Protein AF-A0A1E2RVT8-F1 (afdb_monomer)

Organism: NCBI:txid1177755

Structure (mmCIF, N/CA/C/O backbone):
data_AF-A0A1E2RVT8-F1
#
_entry.id   AF-A0A1E2RVT8-F1
#
loop_
_atom_site.group_PDB
_atom_site.id
_atom_site.type_symbol
_atom_site.label_atom_id
_atom_site.label_alt_id
_atom_site.label_comp_id
_atom_site.label_asym_id
_atom_site.label_entity_id
_atom_site.label_seq_id
_atom_site.pdbx_PDB_ins_code
_atom_site.Cartn_x
_atom_site.Cartn_y
_atom_site.Cartn_z
_atom_site.occupancy
_atom_site.B_iso_or_equiv
_atom_site.auth_seq_id
_atom_site.auth_comp_id
_atom_site.auth_asym_id
_atom_site.auth_atom_id
_atom_site.pdbx_PDB_model_num
ATOM 1 N N . MET A 1 1 ? -4.343 -19.649 14.661 1.00 63.34 1 MET A N 1
ATOM 2 C CA . MET A 1 1 ? -3.978 -18.297 14.180 1.00 63.34 1 MET A CA 1
ATOM 3 C C . MET A 1 1 ? -2.730 -18.226 13.271 1.00 63.34 1 MET A C 1
ATOM 5 O O . MET A 1 1 ? -2.692 -17.278 12.501 1.00 63.34 1 MET A O 1
ATOM 9 N N . PRO A 1 2 ? -1.749 -19.164 13.246 1.00 73.44 2 PRO A N 1
ATOM 10 C CA . PRO A 1 2 ? -0.593 -19.070 12.326 1.00 73.44 2 PRO A CA 1
ATOM 11 C C . PRO A 1 2 ? -0.965 -19.022 10.835 1.00 73.44 2 PRO A C 1
ATOM 13 O O . PRO A 1 2 ? -0.372 -18.270 10.069 1.00 73.44 2 PRO A O 1
ATOM 16 N N . ALA A 1 3 ? -2.006 -19.763 10.440 1.00 86.00 3 ALA A N 1
ATOM 17 C CA . ALA A 1 3 ? -2.514 -19.764 9.069 1.00 86.00 3 ALA A CA 1
ATOM 18 C C . ALA A 1 3 ? -2.988 -18.376 8.599 1.00 86.00 3 ALA A C 1
ATOM 20 O O . ALA A 1 3 ? -2.814 -18.040 7.437 1.00 86.00 3 ALA A O 1
ATOM 21 N N . LEU A 1 4 ? -3.528 -17.547 9.501 1.00 88.12 4 LEU A N 1
ATOM 22 C CA . LEU A 1 4 ? -3.962 -16.182 9.179 1.00 88.12 4 LEU A CA 1
ATOM 23 C C . LEU A 1 4 ? -2.780 -15.270 8.846 1.00 88.12 4 LEU A C 1
ATOM 25 O O . LEU A 1 4 ? -2.869 -14.500 7.899 1.00 88.12 4 LEU A O 1
ATOM 29 N N . GLY A 1 5 ? -1.673 -15.386 9.585 1.00 88.38 5 GLY A N 1
ATOM 30 C CA . GLY A 1 5 ? -0.447 -14.643 9.287 1.00 88.38 5 GLY A CA 1
ATOM 31 C C . GLY A 1 5 ? 0.200 -15.090 7.975 1.00 88.38 5 GLY A C 1
ATOM 32 O O . GLY A 1 5 ? 0.646 -14.252 7.203 1.00 88.38 5 GLY A O 1
ATOM 33 N N . LEU A 1 6 ? 0.191 -16.395 7.679 1.00 89.38 6 LEU A N 1
ATOM 34 C CA . LEU A 1 6 ? 0.707 -16.918 6.408 1.00 89.38 6 LEU A CA 1
ATOM 35 C C . LEU A 1 6 ? -0.129 -16.456 5.213 1.00 89.38 6 LEU A C 1
ATOM 37 O O . LEU A 1 6 ? 0.419 -15.927 4.252 1.00 89.38 6 LEU A O 1
ATOM 41 N N . VAL A 1 7 ? -1.453 -16.621 5.280 1.00 92.00 7 VAL A N 1
ATOM 42 C CA . VAL A 1 7 ? -2.360 -16.191 4.207 1.00 92.00 7 VAL A CA 1
ATOM 43 C C . VAL A 1 7 ? -2.327 -14.672 4.065 1.00 92.00 7 VAL A C 1
ATOM 45 O O . VAL A 1 7 ? -2.186 -14.172 2.956 1.00 92.00 7 VAL A O 1
ATOM 48 N N . GLY A 1 8 ? -2.392 -13.935 5.177 1.00 91.06 8 GLY A N 1
ATOM 49 C CA . GLY A 1 8 ? -2.308 -12.478 5.179 1.00 91.06 8 GLY A CA 1
ATOM 50 C C . GLY A 1 8 ? -1.008 -11.976 4.558 1.00 91.06 8 GLY A C 1
ATOM 51 O O . GLY A 1 8 ? -1.058 -11.140 3.664 1.00 91.06 8 GLY A O 1
ATOM 52 N N . GLY A 1 9 ? 0.139 -12.524 4.969 1.00 92.31 9 GLY A N 1
ATOM 53 C CA . GLY A 1 9 ? 1.448 -12.140 4.436 1.00 92.31 9 GLY A CA 1
ATOM 54 C C . GLY A 1 9 ? 1.635 -12.522 2.967 1.00 92.31 9 GLY A C 1
ATOM 55 O O . GLY A 1 9 ? 2.208 -11.751 2.208 1.00 92.31 9 GLY A O 1
ATOM 56 N N . PHE A 1 10 ? 1.103 -13.667 2.533 1.00 92.38 10 PHE A N 1
ATOM 57 C CA . PHE A 1 10 ? 1.121 -14.059 1.123 1.00 92.38 10 PHE A CA 1
ATOM 58 C C . PHE A 1 10 ? 0.290 -13.109 0.251 1.00 92.38 10 PHE A C 1
ATOM 60 O O . PHE A 1 10 ? 0.774 -12.621 -0.768 1.00 92.38 10 PHE A O 1
ATOM 67 N N . VAL A 1 11 ? -0.949 -12.813 0.657 1.00 91.75 11 VAL A N 1
ATOM 68 C CA . VAL A 1 11 ? -1.824 -11.884 -0.076 1.00 91.75 11 VAL A CA 1
ATOM 69 C C . VAL A 1 11 ? -1.216 -10.480 -0.094 1.00 91.75 11 VAL A C 1
ATOM 71 O O . VAL A 1 11 ? -1.297 -9.792 -1.109 1.00 91.75 11 VAL A O 1
ATOM 74 N N . ASP A 1 12 ? -0.563 -10.072 0.996 1.00 91.69 12 ASP A N 1
ATOM 75 C CA . ASP A 1 12 ? 0.162 -8.806 1.066 1.00 91.69 12 ASP A CA 1
ATOM 76 C C . ASP A 1 12 ? 1.366 -8.759 0.116 1.00 91.69 12 ASP A C 1
ATOM 78 O O . ASP A 1 12 ? 1.527 -7.787 -0.612 1.00 91.69 12 ASP A O 1
ATOM 82 N N . ALA A 1 13 ? 2.150 -9.835 0.028 1.00 89.75 13 ALA A N 1
ATOM 83 C CA . ALA A 1 13 ? 3.288 -9.917 -0.885 1.00 89.75 13 ALA A CA 1
ATOM 84 C C . ALA A 1 13 ? 2.879 -9.873 -2.369 1.00 89.75 13 ALA A C 1
ATOM 86 O O . ALA A 1 13 ? 3.604 -9.312 -3.186 1.00 89.75 13 ALA A O 1
ATOM 87 N N . VAL A 1 14 ? 1.726 -10.452 -2.723 1.00 87.12 14 VAL A N 1
ATOM 88 C CA . VAL A 1 14 ? 1.213 -10.464 -4.105 1.00 87.12 14 VAL A CA 1
ATOM 89 C C . VAL A 1 14 ? 0.507 -9.151 -4.468 1.00 87.12 14 VAL A C 1
ATOM 91 O O . VAL A 1 14 ? 0.614 -8.698 -5.606 1.00 87.12 14 VAL A O 1
ATOM 94 N N . GLY A 1 15 ? -0.239 -8.554 -3.529 1.00 80.31 15 GLY A N 1
ATOM 95 C CA . GLY A 1 15 ? -1.164 -7.444 -3.796 1.00 80.31 15 GLY A CA 1
ATOM 96 C C . GLY A 1 15 ? -0.825 -6.091 -3.154 1.00 80.31 15 GLY A C 1
ATOM 97 O O . GLY A 1 15 ? -1.469 -5.103 -3.496 1.00 80.31 15 GLY A O 1
ATOM 98 N N . GLY A 1 16 ? 0.144 -6.019 -2.236 1.00 78.50 16 GLY A N 1
ATOM 99 C CA . GLY A 1 16 ? 0.637 -4.775 -1.622 1.00 78.50 16 GLY A CA 1
ATOM 100 C C . GLY A 1 16 ? -0.300 -4.085 -0.618 1.00 78.50 16 GLY A C 1
ATOM 101 O O . GLY A 1 16 ? -0.148 -2.890 -0.372 1.00 78.50 16 GLY A O 1
ATOM 102 N N . GLY A 1 17 ? -1.291 -4.794 -0.071 1.00 82.50 17 GLY A N 1
ATOM 103 C CA . GLY A 1 17 ? -2.223 -4.252 0.934 1.00 82.50 17 GLY A CA 1
ATOM 104 C C . GLY A 1 17 ? -3.215 -5.280 1.483 1.00 82.50 17 GLY A C 1
ATOM 105 O O . GLY A 1 17 ? -4.334 -4.945 1.878 1.00 82.50 17 GLY A O 1
ATOM 106 N N . GLY A 1 18 ? -2.838 -6.558 1.440 1.00 84.56 18 GLY A N 1
ATOM 107 C CA . GLY A 1 18 ? -3.692 -7.684 1.817 1.00 84.56 18 GLY A CA 1
ATOM 108 C C . GLY A 1 18 ? -3.785 -7.898 3.325 1.00 84.56 18 GLY A C 1
ATOM 109 O O . GLY A 1 18 ? -4.769 -8.458 3.814 1.00 84.56 18 GLY A O 1
ATOM 110 N N . TRP A 1 19 ? -2.780 -7.436 4.072 1.00 90.44 19 TRP A N 1
ATOM 111 C CA . TRP A 1 19 ? -2.629 -7.725 5.494 1.00 90.44 19 TRP A CA 1
ATOM 112 C C . TRP A 1 19 ? -3.787 -7.186 6.341 1.00 90.44 19 TRP A C 1
ATOM 114 O O . TRP A 1 19 ? -4.433 -7.942 7.071 1.00 90.44 19 TRP A O 1
ATOM 124 N N . GLY A 1 20 ? -4.104 -5.896 6.207 1.00 87.81 20 GLY A N 1
ATOM 125 C CA . GLY A 1 20 ? -5.168 -5.233 6.962 1.00 87.81 20 GLY A CA 1
ATOM 126 C C . GLY A 1 20 ? -6.535 -5.925 6.825 1.00 87.81 20 GLY A C 1
ATOM 127 O O . GLY A 1 20 ? -7.081 -6.369 7.842 1.00 87.81 20 GLY A O 1
ATOM 128 N N . PRO A 1 21 ? -7.089 -6.075 5.605 1.00 87.44 21 PRO A N 1
ATOM 129 C CA . PRO A 1 21 ? -8.392 -6.703 5.390 1.00 87.44 21 PRO A CA 1
ATOM 130 C C . PRO A 1 21 ? -8.456 -8.170 5.818 1.00 87.44 21 PRO A C 1
ATOM 132 O O . PRO A 1 21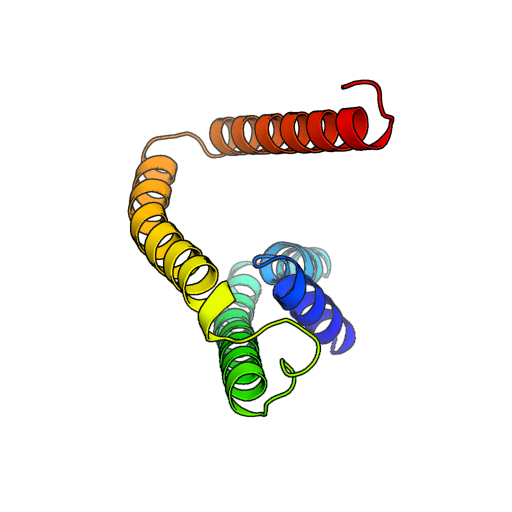 ? -9.491 -8.594 6.331 1.00 87.44 21 PRO A O 1
ATOM 135 N N . VAL A 1 22 ? -7.376 -8.937 5.633 1.00 91.06 22 VAL A N 1
ATOM 136 C CA . VAL A 1 22 ? -7.339 -10.365 5.979 1.00 91.06 22 VAL A CA 1
ATOM 137 C C . VAL A 1 22 ? -7.169 -10.558 7.483 1.00 91.06 22 VAL A C 1
ATOM 139 O O . VAL A 1 22 ? -7.941 -11.289 8.102 1.00 91.06 22 VAL A O 1
ATOM 142 N N . VAL A 1 23 ? -6.187 -9.903 8.100 1.00 92.44 23 VAL A N 1
ATOM 143 C CA . VAL A 1 23 ? -5.797 -10.166 9.491 1.00 92.44 23 VAL A CA 1
ATOM 144 C C . VAL A 1 23 ? -6.641 -9.355 10.475 1.00 92.44 23 VAL A C 1
ATOM 146 O O . VAL A 1 23 ? -7.151 -9.919 11.445 1.00 92.44 23 VAL A O 1
ATOM 149 N N . THR A 1 24 ? -6.867 -8.060 10.222 1.00 91.38 24 THR A N 1
ATOM 150 C CA . THR A 1 24 ? -7.619 -7.192 11.150 1.00 91.38 24 THR A CA 1
ATOM 151 C C . THR A 1 24 ? -9.085 -7.596 11.208 1.00 91.38 24 THR A C 1
ATOM 153 O O . THR A 1 24 ? -9.610 -7.836 12.295 1.00 91.38 24 THR A O 1
ATOM 156 N N . SER A 1 25 ? -9.744 -7.728 10.052 1.00 90.38 25 SER A N 1
ATOM 157 C CA . SER A 1 25 ? -11.163 -8.101 9.979 1.00 90.38 25 SER A CA 1
ATOM 158 C C . SER A 1 25 ? -11.420 -9.471 10.606 1.00 90.38 25 SER A C 1
ATOM 160 O O . SER A 1 25 ? -12.402 -9.636 11.325 1.00 90.38 25 SER A O 1
ATOM 162 N N . SER A 1 26 ? -10.514 -10.435 10.403 1.00 91.88 26 SER A N 1
ATOM 163 C CA . SER A 1 26 ? -10.633 -11.773 10.992 1.00 91.88 26 SER A CA 1
ATOM 164 C C . SER A 1 26 ? -10.466 -11.757 12.509 1.00 91.88 26 SER A C 1
ATOM 166 O O . SER A 1 26 ? -11.236 -12.403 13.212 1.00 91.88 26 SER A O 1
ATOM 168 N N . LEU A 1 27 ? -9.491 -11.010 13.041 1.00 91.75 27 LEU A N 1
ATOM 169 C CA . LEU A 1 27 ? -9.251 -10.941 14.487 1.00 91.75 27 LEU A CA 1
ATOM 170 C C . LEU A 1 27 ? -10.327 -10.136 15.226 1.00 91.75 27 LEU A C 1
ATOM 172 O O . LEU A 1 27 ? -10.741 -10.535 16.314 1.00 91.75 27 LEU A O 1
ATOM 176 N N . VAL A 1 28 ? -10.810 -9.037 14.638 1.00 92.50 28 VAL A N 1
ATOM 177 C CA . VAL A 1 28 ? -11.957 -8.289 15.177 1.00 92.50 28 VAL A CA 1
ATOM 178 C C . VAL A 1 28 ? -13.229 -9.137 15.0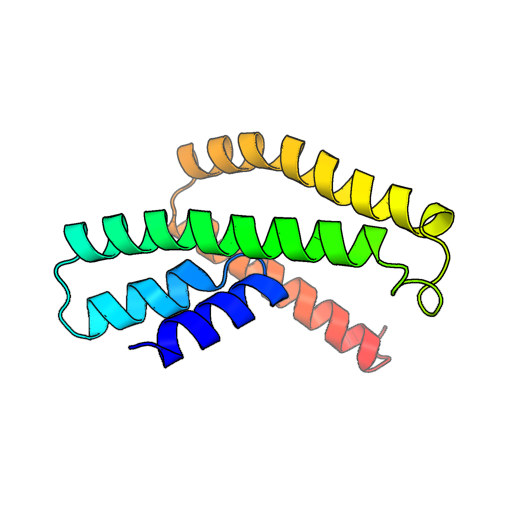92 1.00 92.50 28 VAL A C 1
ATOM 180 O O . VAL A 1 28 ? -13.959 -9.240 16.075 1.00 92.50 28 VAL A O 1
ATOM 183 N N . GLY A 1 29 ? -13.466 -9.809 13.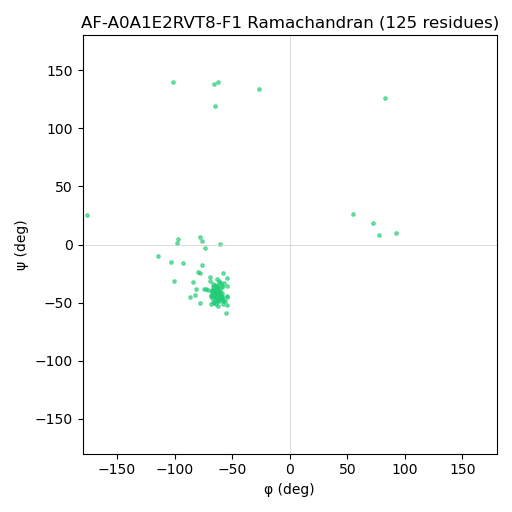960 1.00 90.12 29 GLY A N 1
ATOM 184 C CA . GLY A 1 29 ? -14.604 -10.714 13.767 1.00 90.12 29 GLY A CA 1
ATOM 185 C C . GLY A 1 29 ? -14.591 -11.928 14.702 1.00 90.12 29 GLY A C 1
ATOM 186 O O . GLY A 1 29 ? -15.648 -12.396 15.113 1.00 90.12 29 GLY A O 1
ATOM 187 N N . ALA A 1 30 ? -13.407 -12.390 15.112 1.00 90.50 30 ALA A N 1
ATOM 188 C CA . ALA A 1 30 ? -13.226 -13.447 16.106 1.00 90.50 30 ALA A CA 1
ATOM 189 C C . ALA A 1 30 ? -13.419 -12.978 17.567 1.00 90.50 30 ALA A C 1
ATOM 191 O O . ALA A 1 30 ? -13.170 -13.749 18.491 1.00 90.50 30 ALA A O 1
ATOM 192 N N . GLY A 1 31 ? -13.847 -11.729 17.795 1.00 91.31 31 GLY A N 1
ATOM 193 C CA . GLY A 1 31 ? -14.128 -11.179 19.126 1.00 91.31 31 GLY A CA 1
ATOM 194 C C . GLY A 1 31 ? -12.949 -10.457 19.786 1.00 91.31 31 GLY A C 1
ATOM 195 O O . GLY A 1 31 ? -13.014 -10.124 20.970 1.00 91.31 31 GLY A O 1
ATOM 196 N N . GLY A 1 32 ? -11.864 -10.199 19.051 1.00 90.19 32 GLY A N 1
ATOM 197 C CA . GLY A 1 32 ? -10.734 -9.424 19.550 1.00 90.19 32 GLY A CA 1
ATOM 198 C C . GLY A 1 32 ? -11.108 -7.965 19.817 1.00 90.19 32 GLY A C 1
ATOM 199 O O . GLY A 1 32 ? -11.793 -7.318 19.026 1.00 90.19 32 GLY A O 1
ATOM 200 N N . VAL A 1 33 ? -10.619 -7.413 20.929 1.00 94.31 33 VAL A N 1
ATOM 201 C CA . VAL A 1 33 ? -10.873 -6.013 21.295 1.00 94.31 33 VAL A CA 1
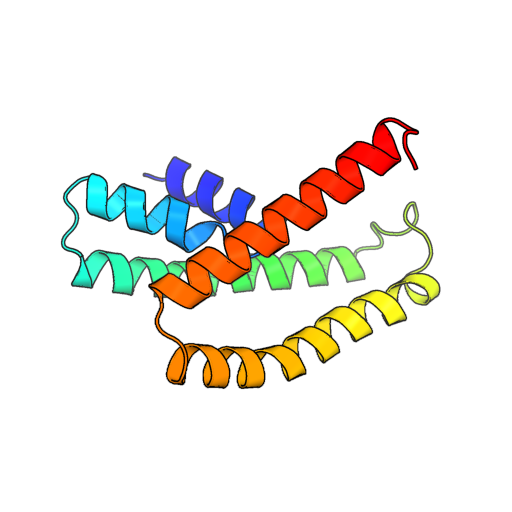ATOM 202 C C . VAL A 1 33 ? -10.221 -5.081 20.254 1.00 94.31 33 VAL A C 1
ATOM 204 O O . VAL A 1 33 ? -8.988 -5.081 20.148 1.00 94.31 33 VAL A O 1
ATOM 207 N N . PRO A 1 34 ? -10.992 -4.237 19.531 1.00 92.19 34 PRO A N 1
ATOM 208 C CA . PRO A 1 34 ? -10.507 -3.541 18.335 1.00 92.19 34 PRO A CA 1
ATOM 209 C C . PRO A 1 34 ? -9.227 -2.730 18.535 1.00 92.19 34 PRO A C 1
ATOM 211 O O . PRO A 1 34 ? -8.297 -2.845 17.745 1.00 92.19 34 PRO A O 1
ATOM 214 N N . ARG A 1 35 ? -9.124 -1.961 19.627 1.00 92.56 35 ARG A N 1
ATOM 215 C CA . ARG A 1 35 ? -7.939 -1.124 19.889 1.00 92.56 35 ARG A CA 1
ATOM 216 C C . ARG A 1 35 ? -6.641 -1.927 20.037 1.00 92.56 35 ARG A C 1
ATOM 218 O O . ARG A 1 35 ? -5.584 -1.433 19.668 1.00 92.56 35 ARG A O 1
ATOM 225 N N . TYR A 1 36 ? -6.717 -3.142 20.585 1.00 93.25 36 TYR A N 1
ATOM 226 C CA . TYR A 1 36 ? -5.542 -3.994 20.772 1.00 93.25 36 TYR A CA 1
ATOM 227 C C . TYR A 1 36 ? -5.203 -4.732 19.485 1.00 93.25 36 TYR A C 1
ATOM 229 O O . TYR A 1 36 ? -4.039 -4.763 19.109 1.00 93.25 36 TYR A O 1
ATOM 237 N N . VAL A 1 37 ? -6.218 -5.262 18.794 1.00 93.31 37 VAL A N 1
ATOM 238 C CA . VAL A 1 37 ? -6.045 -5.931 17.499 1.00 93.31 37 VAL A CA 1
ATOM 239 C C . VAL A 1 37 ? -5.408 -4.986 16.488 1.00 93.31 37 VAL A C 1
ATOM 241 O O . VAL A 1 37 ? -4.400 -5.327 15.892 1.00 93.31 37 VAL A O 1
ATOM 244 N N . ILE A 1 38 ? -5.946 -3.778 16.325 1.00 92.44 38 ILE A N 1
ATOM 245 C CA . ILE A 1 38 ? -5.422 -2.817 15.348 1.00 92.44 38 ILE A CA 1
ATOM 246 C C . ILE A 1 38 ? -3.964 -2.459 15.669 1.00 92.44 38 ILE A C 1
ATOM 248 O O . ILE A 1 38 ? -3.124 -2.444 14.773 1.00 92.44 38 ILE A O 1
ATOM 252 N N . GLY A 1 39 ? -3.642 -2.225 16.947 1.00 92.75 39 GLY A N 1
ATOM 253 C CA . GLY A 1 39 ? -2.278 -1.903 17.367 1.00 92.75 39 GLY A CA 1
ATOM 254 C C . GLY A 1 39 ? -1.281 -3.026 17.073 1.00 92.75 39 GLY A C 1
ATOM 255 O O . GLY A 1 39 ? -0.234 -2.776 16.479 1.00 92.75 39 GLY A O 1
ATOM 256 N N . THR A 1 40 ? -1.609 -4.266 17.443 1.00 92.06 40 THR A N 1
ATOM 257 C CA . THR A 1 40 ? -0.710 -5.413 17.238 1.00 92.06 40 THR A CA 1
ATOM 258 C C . THR A 1 40 ? -0.584 -5.797 15.769 1.00 92.06 40 THR A C 1
ATOM 260 O O . THR A 1 40 ? 0.516 -6.112 15.316 1.00 92.06 40 THR A O 1
ATOM 263 N N . VAL A 1 41 ? -1.682 -5.739 15.013 1.00 92.81 41 VAL A N 1
ATOM 264 C CA . VAL A 1 41 ? -1.698 -6.063 13.584 1.00 92.81 41 VAL A CA 1
ATOM 265 C C . VAL A 1 41 ? -0.865 -5.066 12.787 1.00 92.81 41 VAL A C 1
ATOM 267 O O . VAL A 1 41 ? -0.108 -5.504 11.930 1.00 92.81 41 VAL A O 1
ATOM 270 N N . ASN A 1 42 ? -0.919 -3.772 13.113 1.00 92.25 42 ASN A N 1
ATOM 271 C CA . ASN A 1 42 ? -0.097 -2.747 12.464 1.00 92.25 42 ASN A CA 1
ATOM 272 C C . ASN A 1 42 ? 1.408 -2.936 12.743 1.00 92.25 42 ASN A C 1
ATOM 274 O O . ASN A 1 42 ? 2.236 -2.799 11.847 1.00 92.25 42 ASN A O 1
ATOM 278 N N . THR A 1 43 ? 1.790 -3.292 13.976 1.00 93.44 43 THR A N 1
ATOM 279 C CA . THR A 1 43 ? 3.195 -3.625 14.276 1.00 93.44 43 THR A CA 1
ATOM 280 C C . THR A 1 43 ? 3.653 -4.873 13.521 1.00 93.44 43 THR A C 1
ATOM 282 O O . THR A 1 43 ? 4.775 -4.911 13.021 1.00 93.44 43 THR A O 1
ATOM 285 N N . ALA A 1 44 ? 2.794 -5.888 13.416 1.00 92.94 44 ALA A N 1
ATOM 286 C CA . ALA A 1 44 ? 3.095 -7.087 12.645 1.00 92.94 44 ALA A CA 1
ATOM 287 C C . ALA A 1 44 ? 3.195 -6.797 11.138 1.00 92.94 44 ALA A C 1
ATOM 289 O O . ALA A 1 44 ? 4.101 -7.317 10.495 1.00 92.94 44 ALA A O 1
ATOM 290 N N . GLU A 1 45 ? 2.333 -5.930 10.600 1.00 92.81 45 GLU A N 1
ATOM 291 C CA . GLU A 1 45 ? 2.357 -5.489 9.200 1.00 92.81 45 GLU A CA 1
ATOM 292 C C . GLU A 1 45 ? 3.711 -4.892 8.845 1.00 92.81 45 GLU A C 1
ATOM 294 O O . GLU A 1 45 ? 4.344 -5.339 7.899 1.00 92.81 45 GLU A O 1
ATOM 299 N N . PHE A 1 46 ? 4.224 -3.979 9.674 1.00 93.25 46 PHE A N 1
ATOM 300 C CA . PHE A 1 46 ? 5.546 -3.395 9.464 1.00 93.25 46 PHE A CA 1
ATOM 301 C C . PHE A 1 46 ? 6.647 -4.459 9.325 1.00 93.25 46 PHE A C 1
ATOM 303 O O . PHE A 1 46 ? 7.476 -4.378 8.420 1.00 93.25 46 PHE A O 1
ATOM 310 N N . LEU A 1 47 ? 6.650 -5.478 10.192 1.00 93.88 47 LEU A N 1
ATOM 311 C CA . LEU A 1 47 ? 7.633 -6.565 10.128 1.00 93.88 47 LEU A CA 1
ATOM 312 C C . LEU A 1 47 ? 7.450 -7.442 8.886 1.00 93.88 47 LEU A C 1
ATOM 314 O O . LEU A 1 47 ? 8.437 -7.842 8.272 1.00 93.88 47 LEU A O 1
ATOM 318 N N . VAL A 1 48 ? 6.204 -7.728 8.510 1.00 92.69 48 VAL A N 1
ATOM 319 C CA . VAL A 1 48 ? 5.874 -8.528 7.327 1.00 92.69 48 VAL A CA 1
ATOM 320 C C . VAL A 1 48 ? 6.275 -7.786 6.057 1.00 92.69 48 VAL A C 1
ATOM 322 O O . VAL A 1 48 ? 7.022 -8.335 5.255 1.00 92.69 48 VAL A O 1
ATOM 325 N N . THR A 1 49 ? 5.895 -6.518 5.904 1.00 92.00 49 THR A N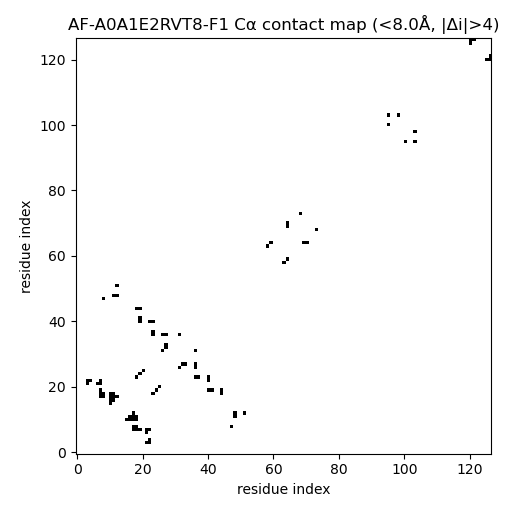 1
ATOM 326 C CA . THR A 1 49 ? 6.279 -5.683 4.761 1.00 92.00 49 THR A CA 1
ATOM 327 C C . THR A 1 49 ? 7.795 -5.468 4.694 1.00 92.00 49 THR A C 1
ATOM 329 O O . THR A 1 49 ? 8.367 -5.475 3.601 1.00 92.00 49 THR A O 1
ATOM 332 N N . ALA A 1 50 ? 8.484 -5.345 5.836 1.00 93.81 50 ALA A N 1
ATOM 333 C CA . ALA A 1 50 ? 9.946 -5.296 5.878 1.00 93.81 50 ALA A CA 1
ATOM 334 C C . ALA A 1 50 ? 10.574 -6.618 5.411 1.00 93.81 50 ALA A C 1
ATOM 336 O O . ALA A 1 50 ? 11.508 -6.597 4.612 1.00 93.81 50 ALA A O 1
ATOM 337 N N . ALA A 1 51 ? 10.044 -7.763 5.848 1.00 93.69 51 ALA A N 1
ATOM 338 C CA . ALA A 1 51 ? 10.499 -9.075 5.396 1.00 93.69 51 ALA A CA 1
ATOM 339 C C . ALA A 1 51 ? 10.234 -9.298 3.897 1.00 93.69 51 ALA A C 1
ATOM 341 O O . ALA A 1 51 ? 11.106 -9.819 3.202 1.00 93.69 51 ALA A O 1
ATOM 342 N N . ILE A 1 52 ? 9.080 -8.858 3.380 1.00 91.94 52 ILE A N 1
ATOM 343 C CA . ILE A 1 52 ? 8.749 -8.881 1.946 1.00 91.94 52 ILE A CA 1
ATOM 344 C C . ILE A 1 52 ? 9.749 -8.020 1.168 1.00 91.94 52 ILE A C 1
ATOM 346 O O . ILE A 1 52 ? 10.350 -8.494 0.207 1.00 91.94 52 ILE A O 1
ATOM 350 N N . SER A 1 53 ? 9.999 -6.789 1.623 1.00 90.31 53 SER A N 1
ATOM 351 C CA . SER A 1 53 ? 10.951 -5.867 0.989 1.00 90.31 53 SER A CA 1
ATOM 352 C C . SER A 1 53 ? 12.378 -6.423 0.998 1.00 90.31 53 SER A C 1
ATOM 354 O O . SER A 1 53 ? 13.062 -6.398 -0.022 1.00 90.31 53 SER A O 1
ATOM 356 N N . ALA A 1 54 ? 12.825 -6.980 2.126 1.00 92.06 54 ALA A N 1
ATOM 357 C CA . ALA A 1 54 ? 14.136 -7.610 2.246 1.00 92.06 54 ALA A CA 1
ATOM 358 C C . ALA A 1 54 ? 14.260 -8.846 1.344 1.00 92.06 54 ALA A C 1
ATOM 360 O O . ALA A 1 54 ? 15.284 -9.018 0.689 1.00 92.06 54 ALA A O 1
ATOM 361 N N . SER A 1 55 ? 13.212 -9.671 1.262 1.00 89.19 55 SER A N 1
ATOM 362 C CA . SER A 1 55 ? 13.176 -10.846 0.383 1.00 89.19 55 SER A CA 1
ATOM 363 C C . SER A 1 55 ? 13.200 -10.444 -1.090 1.00 89.19 55 SER A C 1
ATOM 365 O O . SER A 1 55 ? 13.909 -11.065 -1.873 1.00 89.19 55 SER A O 1
ATOM 367 N N . PHE A 1 56 ? 12.493 -9.375 -1.464 1.00 83.31 56 PHE A N 1
ATOM 368 C CA . PHE A 1 56 ? 12.537 -8.808 -2.811 1.00 83.31 56 PHE A CA 1
ATOM 369 C C . PHE A 1 56 ? 13.942 -8.305 -3.172 1.00 83.31 56 PHE A C 1
ATOM 371 O O . PHE A 1 56 ? 14.463 -8.633 -4.235 1.00 83.31 56 PHE A O 1
ATOM 378 N N . ILE A 1 57 ? 14.596 -7.571 -2.266 1.00 84.19 57 ILE A N 1
ATOM 379 C CA . ILE A 1 57 ? 15.977 -7.107 -2.456 1.00 84.19 57 ILE A CA 1
ATOM 380 C C . ILE A 1 57 ? 16.942 -8.297 -2.556 1.00 84.19 57 ILE A C 1
ATOM 382 O O . ILE A 1 57 ? 17.780 -8.338 -3.453 1.00 84.19 57 ILE A O 1
ATOM 386 N N . ALA A 1 58 ? 16.815 -9.293 -1.678 1.00 85.88 58 ALA A N 1
ATOM 387 C CA . ALA A 1 58 ? 17.630 -10.503 -1.731 1.00 85.88 58 ALA A CA 1
ATOM 388 C C . ALA A 1 58 ? 17.425 -11.266 -3.052 1.00 85.88 58 ALA A C 1
ATOM 390 O O . ALA A 1 58 ? 18.401 -11.686 -3.670 1.00 85.88 58 ALA A O 1
ATOM 391 N N . ALA A 1 59 ? 16.180 -11.380 -3.525 1.00 80.75 59 ALA A N 1
ATOM 392 C CA . ALA A 1 59 ? 15.857 -11.986 -4.812 1.00 80.75 59 ALA A CA 1
ATOM 393 C C . ALA A 1 59 ? 16.507 -11.224 -5.980 1.00 80.75 59 ALA A C 1
ATOM 395 O O . ALA A 1 59 ? 17.083 -11.864 -6.859 1.00 80.75 59 ALA A O 1
ATOM 396 N N . LEU A 1 60 ? 16.497 -9.883 -5.952 1.00 72.44 60 LEU A N 1
ATOM 397 C CA . LEU A 1 60 ? 17.193 -9.040 -6.936 1.00 72.44 60 LEU A CA 1
ATOM 398 C C . LEU A 1 60 ? 18.702 -9.317 -6.986 1.00 72.44 60 LEU A C 1
ATOM 400 O O . LEU A 1 60 ? 19.254 -9.457 -8.072 1.00 72.44 60 LEU A O 1
ATOM 404 N N . PHE A 1 61 ? 19.370 -9.429 -5.835 1.00 73.56 61 PHE A N 1
ATOM 405 C CA . PHE A 1 61 ? 20.816 -9.680 -5.783 1.00 73.56 61 PHE A CA 1
ATOM 406 C C . PHE A 1 61 ? 21.206 -11.140 -6.054 1.00 73.56 61 PHE A C 1
ATOM 408 O O . PHE A 1 61 ? 22.327 -11.398 -6.482 1.00 73.56 61 PHE A O 1
ATOM 415 N N . SER A 1 62 ? 20.304 -12.097 -5.818 1.00 72.44 62 SER A N 1
ATOM 416 C CA . SER A 1 62 ? 20.579 -13.536 -5.962 1.00 72.44 62 SER A CA 1
ATOM 417 C C . SER A 1 62 ? 20.674 -14.046 -7.408 1.00 72.44 62 SER A C 1
ATOM 419 O O . SER A 1 62 ? 20.945 -15.226 -7.604 1.00 72.44 62 SER A O 1
ATOM 421 N N . GLY A 1 63 ? 20.446 -13.196 -8.417 1.00 60.00 63 GLY A N 1
ATOM 422 C CA . GLY A 1 63 ? 20.572 -13.581 -9.830 1.00 60.00 63 GLY A CA 1
ATOM 423 C C . GLY A 1 63 ? 19.404 -14.403 -10.392 1.00 60.00 63 GLY A C 1
ATOM 424 O O . GLY A 1 63 ? 19.463 -14.826 -11.538 1.00 60.00 63 GLY A O 1
ATOM 425 N N . HIS A 1 64 ? 18.297 -14.569 -9.655 1.00 58.19 64 HIS A N 1
ATOM 426 C CA . HIS A 1 64 ? 17.078 -15.259 -10.133 1.00 58.19 64 HIS A CA 1
ATOM 427 C C . HIS A 1 64 ? 16.403 -14.607 -11.364 1.00 58.19 64 HIS A C 1
ATOM 429 O O . HIS A 1 64 ? 15.371 -15.085 -11.828 1.00 58.19 64 HIS A O 1
ATOM 435 N N . TRP A 1 65 ? 16.964 -13.514 -11.885 1.00 58.66 65 TRP A N 1
ATOM 436 C CA . TRP A 1 65 ? 16.471 -12.767 -13.041 1.00 58.66 65 TRP A CA 1
ATOM 437 C C . TRP A 1 65 ? 17.172 -13.135 -14.360 1.00 58.66 65 TRP A C 1
ATOM 439 O O . TRP A 1 65 ? 16.839 -12.537 -15.382 1.00 58.66 65 TRP A O 1
ATOM 449 N N . ASP A 1 66 ? 18.071 -14.129 -14.376 1.00 54.44 66 ASP A N 1
ATOM 450 C CA . ASP A 1 66 ? 18.718 -14.617 -15.612 1.00 54.44 66 ASP A CA 1
ATOM 451 C C . ASP A 1 66 ? 17.703 -15.109 -16.672 1.00 54.44 66 ASP A C 1
ATOM 453 O O . ASP A 1 66 ? 17.969 -15.034 -17.870 1.00 54.44 66 ASP A O 1
ATOM 457 N N . GLU A 1 67 ? 16.500 -15.527 -16.261 1.00 57.47 67 GLU A N 1
ATOM 458 C CA . GLU A 1 67 ? 15.398 -15.912 -17.162 1.00 57.47 67 GLU A CA 1
ATOM 459 C C . GLU A 1 67 ? 14.426 -14.752 -17.489 1.00 57.47 67 GLU A C 1
ATOM 461 O O . GLU A 1 67 ? 13.657 -14.837 -18.445 1.00 57.47 67 GLU A O 1
ATOM 466 N N . GLY A 1 68 ? 14.452 -13.653 -16.719 1.00 54.03 68 GLY A N 1
ATOM 467 C CA . GLY A 1 68 ? 13.452 -12.569 -16.744 1.00 54.03 68 GLY A CA 1
ATOM 468 C C . GLY A 1 68 ? 13.819 -11.331 -17.571 1.00 54.03 68 GLY A C 1
ATOM 469 O O . GLY A 1 68 ? 13.039 -10.379 -17.638 1.00 54.03 68 GLY A O 1
ATOM 470 N N . GLY A 1 69 ? 14.986 -11.329 -18.214 1.00 52.91 69 GLY A N 1
ATOM 471 C CA . GLY A 1 69 ? 15.510 -10.163 -18.913 1.00 52.91 69 GLY A CA 1
ATOM 472 C C . GLY A 1 69 ? 16.219 -9.210 -17.951 1.00 52.91 69 GLY A C 1
ATOM 473 O O . GLY A 1 69 ? 15.664 -8.775 -16.943 1.00 52.91 69 GLY A O 1
ATOM 474 N N . ASP A 1 70 ? 17.461 -8.912 -18.319 1.00 56.69 70 ASP A N 1
ATOM 475 C CA . ASP A 1 70 ? 18.457 -8.099 -17.625 1.00 56.69 70 ASP A CA 1
ATOM 476 C C . ASP A 1 70 ? 17.876 -7.015 -16.692 1.00 56.69 70 ASP A C 1
ATOM 478 O O . ASP A 1 70 ? 16.997 -6.238 -17.087 1.00 56.69 70 ASP A O 1
ATOM 482 N N . LEU A 1 71 ? 18.411 -6.895 -15.470 1.00 58.62 71 LEU A N 1
ATOM 483 C CA . LEU A 1 71 ? 18.053 -5.817 -14.536 1.00 58.62 71 LEU A CA 1
ATOM 484 C C . LEU A 1 71 ? 18.239 -4.445 -15.204 1.00 58.62 71 LEU A C 1
ATOM 486 O O . LEU A 1 71 ? 17.481 -3.524 -14.926 1.00 58.62 71 LEU A O 1
ATOM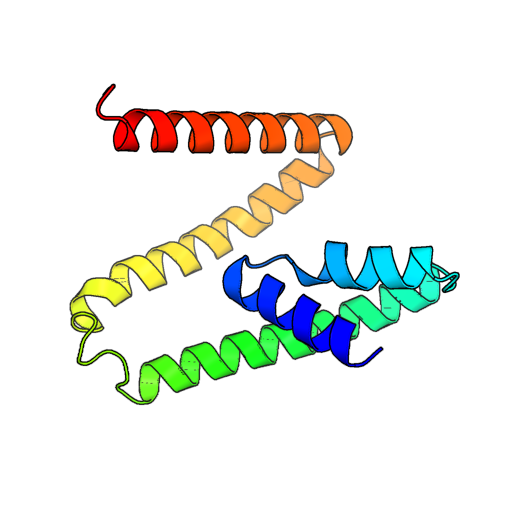 490 N N . ALA A 1 72 ? 19.168 -4.326 -16.157 1.00 58.84 72 ALA A N 1
ATOM 491 C CA . ALA A 1 72 ? 19.347 -3.137 -16.985 1.00 58.84 72 ALA A CA 1
ATOM 492 C C . ALA A 1 72 ? 18.082 -2.719 -17.772 1.00 58.84 72 ALA A C 1
ATOM 494 O O . ALA A 1 72 ? 17.838 -1.524 -17.933 1.00 58.84 72 ALA A O 1
ATOM 495 N N . ASN A 1 73 ? 17.247 -3.669 -18.210 1.00 64.50 73 ASN A N 1
ATOM 496 C CA . ASN A 1 73 ? 16.029 -3.396 -18.983 1.00 64.50 73 ASN A CA 1
ATOM 497 C C . ASN A 1 73 ? 14.823 -3.052 -18.093 1.00 64.50 73 ASN A C 1
ATOM 499 O O . ASN A 1 73 ? 13.983 -2.238 -18.474 1.00 64.50 73 ASN A O 1
ATOM 503 N N . ASN A 1 74 ? 14.746 -3.636 -16.892 1.00 69.12 74 ASN A N 1
ATOM 504 C CA . ASN A 1 74 ? 13.600 -3.482 -15.988 1.00 69.12 74 ASN A CA 1
ATOM 505 C C . ASN A 1 74 ? 13.855 -2.515 -14.817 1.00 69.12 74 ASN A C 1
ATOM 507 O O . ASN A 1 74 ? 12.901 -2.046 -14.192 1.00 69.12 74 ASN A O 1
ATOM 511 N N . ALA A 1 75 ? 15.110 -2.152 -14.530 1.00 76.38 75 ALA A N 1
ATOM 512 C CA . ALA A 1 75 ? 15.465 -1.231 -13.447 1.00 76.38 75 ALA A CA 1
ATOM 513 C C . ALA A 1 75 ? 14.798 0.135 -13.612 1.00 76.38 75 ALA A C 1
ATOM 515 O O . ALA A 1 75 ? 14.371 0.722 -12.623 1.00 76.38 75 ALA A O 1
ATOM 516 N N . ALA A 1 76 ? 14.647 0.619 -14.848 1.00 80.00 76 ALA A N 1
ATOM 517 C CA . ALA A 1 76 ? 13.927 1.859 -15.120 1.00 80.00 76 ALA A CA 1
ATOM 518 C C . ALA A 1 76 ? 12.440 1.759 -14.731 1.00 80.00 76 ALA A C 1
ATOM 520 O O . ALA A 1 76 ? 11.900 2.693 -14.139 1.00 80.00 76 ALA A O 1
ATOM 521 N N . ALA A 1 77 ? 11.789 0.622 -14.998 1.00 81.38 77 ALA A N 1
ATOM 522 C CA . ALA A 1 77 ? 10.398 0.390 -14.613 1.00 81.38 77 ALA A CA 1
ATOM 523 C C . ALA A 1 77 ? 10.245 0.272 -13.088 1.00 81.38 77 ALA A C 1
ATOM 525 O O . ALA A 1 77 ? 9.371 0.916 -12.510 1.00 81.38 77 ALA A O 1
ATOM 526 N N . VAL A 1 78 ? 11.131 -0.476 -12.421 1.00 81.00 78 VAL A N 1
ATOM 527 C CA . VAL A 1 78 ? 11.143 -0.605 -10.952 1.00 81.00 78 VAL A CA 1
ATOM 528 C C . VAL A 1 78 ? 11.409 0.749 -10.288 1.00 81.00 78 VAL A C 1
ATOM 530 O O . VAL A 1 78 ? 10.674 1.153 -9.389 1.00 81.00 78 VAL A O 1
ATOM 533 N N . ALA A 1 79 ? 12.406 1.499 -10.760 1.00 85.00 79 ALA A N 1
ATOM 534 C CA . ALA A 1 79 ? 12.698 2.842 -10.267 1.00 85.00 79 ALA A CA 1
ATOM 535 C C . ALA A 1 79 ? 11.529 3.806 -10.518 1.00 85.00 79 ALA A C 1
ATOM 537 O O . ALA A 1 79 ? 11.193 4.598 -9.638 1.00 85.00 79 ALA A O 1
ATOM 538 N N . GLY A 1 80 ? 10.868 3.713 -11.675 1.00 88.38 80 GLY A N 1
ATOM 539 C CA . GLY A 1 80 ? 9.658 4.474 -11.990 1.00 88.38 80 GLY A CA 1
ATOM 540 C C . GLY A 1 80 ? 8.498 4.158 -11.042 1.00 88.38 80 GLY A C 1
ATOM 541 O O . GLY A 1 80 ? 7.835 5.073 -10.563 1.00 88.38 80 GLY A O 1
ATOM 542 N N . LEU A 1 81 ? 8.292 2.883 -10.698 1.00 85.88 81 LEU A N 1
ATOM 543 C CA . LEU A 1 81 ? 7.285 2.457 -9.721 1.00 85.88 81 LEU A CA 1
ATOM 544 C C . LEU A 1 81 ? 7.595 2.976 -8.311 1.00 85.88 81 LEU A C 1
ATOM 546 O O . LEU A 1 81 ? 6.705 3.513 -7.653 1.00 85.88 81 LEU A O 1
ATOM 550 N N . ILE A 1 82 ? 8.851 2.877 -7.862 1.00 87.62 82 ILE A N 1
ATOM 551 C CA . ILE A 1 82 ? 9.274 3.371 -6.542 1.00 87.62 82 ILE A CA 1
ATOM 552 C C . ILE A 1 82 ? 9.111 4.891 -6.461 1.00 87.62 82 ILE A C 1
ATOM 554 O O . ILE A 1 82 ? 8.488 5.404 -5.533 1.00 87.62 82 ILE A O 1
ATOM 558 N N . THR A 1 83 ? 9.651 5.623 -7.436 1.00 92.19 83 THR A N 1
ATOM 559 C CA . THR A 1 83 ? 9.598 7.094 -7.460 1.00 92.19 83 THR A CA 1
ATOM 560 C C . THR A 1 83 ? 8.171 7.606 -7.632 1.00 92.19 83 THR A C 1
ATOM 562 O O . THR A 1 83 ? 7.749 8.496 -6.893 1.00 92.19 83 THR A O 1
ATOM 565 N N . GLY A 1 84 ? 7.396 7.003 -8.536 1.00 92.38 84 GLY A N 1
ATOM 566 C CA . GLY A 1 84 ? 5.979 7.295 -8.720 1.00 92.38 84 GLY A CA 1
ATOM 567 C C . GLY A 1 84 ? 5.172 7.056 -7.445 1.00 92.38 84 GLY A C 1
ATOM 568 O O . GLY A 1 84 ? 4.409 7.929 -7.039 1.00 92.38 84 GLY A O 1
ATOM 569 N N . GLY A 1 85 ? 5.392 5.927 -6.764 1.00 89.19 85 GLY A N 1
ATOM 570 C CA . GLY A 1 85 ? 4.760 5.614 -5.481 1.00 89.19 85 GLY A CA 1
ATOM 571 C C . GLY A 1 85 ? 5.124 6.611 -4.378 1.00 89.19 85 GLY A C 1
ATOM 572 O O . GLY A 1 85 ? 4.242 7.096 -3.670 1.00 89.19 85 GLY A O 1
ATOM 573 N N . LEU A 1 86 ? 6.403 6.987 -4.273 1.00 93.25 86 LEU A N 1
ATOM 574 C CA . LEU A 1 86 ? 6.889 7.940 -3.271 1.00 93.25 86 LEU A CA 1
ATOM 575 C C . LEU A 1 86 ? 6.277 9.337 -3.454 1.00 93.25 86 LEU A C 1
ATOM 577 O O . LEU A 1 86 ? 5.932 9.990 -2.473 1.00 93.25 86 LEU A O 1
ATOM 581 N N . ILE A 1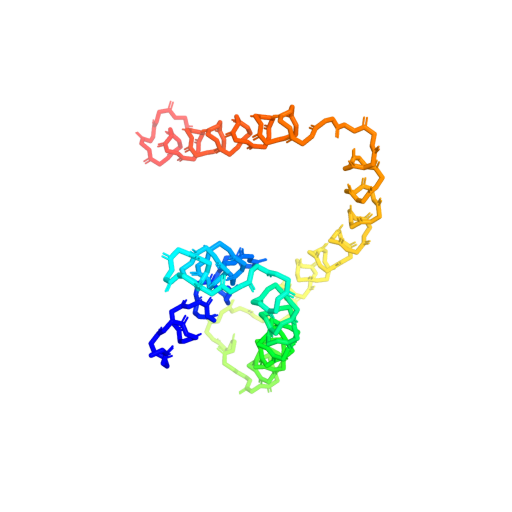 87 ? 6.107 9.779 -4.704 1.00 94.50 87 ILE A N 1
ATOM 582 C CA . ILE A 1 87 ? 5.458 11.055 -5.039 1.00 94.50 87 ILE A CA 1
ATOM 583 C C . ILE A 1 87 ? 3.938 10.963 -4.850 1.00 94.50 87 ILE A C 1
ATOM 585 O O . ILE A 1 87 ? 3.315 11.909 -4.364 1.00 94.50 87 ILE A O 1
ATOM 589 N N . ALA A 1 88 ? 3.324 9.830 -5.197 1.00 91.75 88 ALA A N 1
ATOM 590 C CA . ALA A 1 88 ? 1.888 9.616 -5.049 1.00 91.75 88 ALA A CA 1
ATOM 591 C C . ALA A 1 88 ? 1.449 9.506 -3.579 1.00 91.75 88 ALA A C 1
ATOM 593 O O . ALA A 1 88 ? 0.348 9.937 -3.248 1.00 91.75 88 ALA A O 1
ATOM 594 N N . ALA A 1 89 ? 2.292 8.986 -2.682 1.00 90.69 89 ALA A N 1
ATOM 595 C CA . ALA A 1 89 ? 1.977 8.813 -1.263 1.00 90.69 89 ALA A CA 1
ATOM 596 C C . ALA A 1 89 ? 1.515 10.106 -0.541 1.00 90.69 89 ALA A C 1
ATOM 598 O O . ALA A 1 89 ? 0.439 10.088 0.066 1.00 90.69 89 ALA A O 1
ATOM 599 N N . PRO A 1 90 ? 2.231 11.250 -0.603 1.00 92.50 90 PRO A N 1
ATOM 600 C CA . PRO A 1 90 ? 1.768 12.496 0.015 1.00 92.50 90 PRO A CA 1
ATOM 601 C C . PRO A 1 90 ? 0.497 13.048 -0.644 1.00 92.50 90 PRO A C 1
ATOM 603 O O . PRO A 1 90 ? -0.372 13.576 0.052 1.00 92.50 90 PRO A O 1
ATOM 606 N N . LEU A 1 91 ? 0.351 12.891 -1.964 1.00 90.38 91 LEU A N 1
ATOM 607 C CA . LEU A 1 91 ? -0.868 13.253 -2.697 1.00 90.38 91 LEU A CA 1
ATOM 608 C C . LEU A 1 91 ? -2.070 12.427 -2.222 1.00 90.38 91 LEU A C 1
ATOM 610 O O . LEU A 1 91 ? -3.131 12.990 -1.949 1.00 90.38 91 LEU A O 1
ATOM 614 N N . ALA A 1 92 ? -1.894 11.117 -2.054 1.00 87.38 92 ALA A N 1
ATOM 615 C CA . ALA A 1 92 ? -2.907 10.220 -1.514 1.00 87.38 92 ALA A CA 1
ATOM 616 C C . ALA A 1 92 ? -3.272 10.602 -0.072 1.00 87.38 92 ALA A C 1
ATOM 618 O O . ALA A 1 92 ? -4.452 10.746 0.243 1.00 87.38 92 ALA A O 1
ATOM 619 N N . GLY A 1 93 ? -2.279 10.868 0.785 1.00 90.00 93 GLY A N 1
ATOM 620 C CA . GLY A 1 93 ? -2.510 11.339 2.153 1.00 90.00 93 GLY A CA 1
ATOM 621 C C . GLY A 1 93 ? -3.288 12.660 2.205 1.00 90.00 93 GLY A C 1
ATOM 622 O O . GLY A 1 93 ? -4.223 12.812 2.995 1.00 90.00 93 GLY A O 1
ATOM 623 N N . TYR A 1 94 ? -2.968 13.605 1.317 1.00 91.94 94 TYR A N 1
ATOM 624 C CA . TYR A 1 94 ? -3.714 14.857 1.186 1.00 91.94 94 TYR A CA 1
ATOM 625 C C . TYR A 1 94 ? -5.155 14.631 0.702 1.00 91.94 94 TYR A C 1
ATOM 627 O O . TYR A 1 94 ? -6.089 15.227 1.245 1.00 91.94 94 TYR A O 1
ATOM 635 N N . ALA A 1 95 ? -5.355 13.750 -0.280 1.00 89.06 95 ALA A N 1
ATOM 636 C CA . ALA A 1 95 ? -6.672 13.414 -0.809 1.00 89.06 95 ALA A CA 1
ATOM 637 C C . ALA A 1 95 ? -7.569 12.768 0.259 1.00 89.06 95 ALA A C 1
ATOM 639 O O . ALA A 1 95 ? -8.703 13.207 0.447 1.00 89.06 95 ALA A O 1
ATOM 640 N N . VAL A 1 96 ? -7.048 11.802 1.023 1.00 91.75 96 VAL A N 1
ATOM 641 C CA . VAL A 1 96 ? -7.778 11.140 2.121 1.00 91.75 96 VAL A CA 1
ATOM 642 C C . VAL A 1 96 ? -8.173 12.136 3.217 1.00 91.75 96 VAL A C 1
ATOM 644 O O . VAL A 1 96 ? -9.233 12.001 3.821 1.00 91.75 96 VAL A O 1
ATOM 647 N N . LYS A 1 97 ? -7.372 13.185 3.448 1.00 91.69 97 LYS A N 1
ATOM 648 C CA . LYS A 1 97 ? -7.711 14.253 4.403 1.00 91.69 97 LYS A CA 1
ATOM 649 C C . LYS A 1 97 ? -8.876 15.140 3.938 1.00 91.69 97 LYS A C 1
ATOM 651 O O . LYS A 1 97 ? -9.548 15.744 4.771 1.00 91.69 97 LYS A O 1
ATOM 656 N N . ARG A 1 98 ? -9.090 15.280 2.625 1.00 91.62 98 ARG A N 1
ATOM 657 C CA . ARG A 1 98 ? -10.091 16.192 2.033 1.00 91.62 98 ARG A CA 1
ATOM 658 C C . ARG A 1 98 ? -11.375 15.491 1.595 1.00 91.62 98 ARG A C 1
ATOM 660 O O . ARG A 1 98 ? -12.429 16.120 1.596 1.00 91.62 98 ARG A O 1
ATOM 667 N N . ILE A 1 99 ? -11.287 14.232 1.181 1.00 91.19 99 ILE A N 1
ATOM 668 C CA . ILE A 1 99 ? -12.380 13.481 0.560 1.00 91.19 99 ILE A CA 1
ATOM 669 C C . ILE A 1 99 ? -13.002 12.545 1.596 1.00 91.19 99 ILE A C 1
ATOM 671 O O . ILE A 1 99 ? -12.297 11.918 2.383 1.00 91.19 99 ILE A O 1
ATOM 675 N N . SER A 1 100 ? -14.334 12.422 1.594 1.00 93.00 100 SER A N 1
ATOM 676 C CA . SER A 1 100 ? -15.003 11.486 2.501 1.00 93.00 100 SER A CA 1
ATOM 677 C C . SER A 1 100 ? -14.580 10.034 2.197 1.00 93.00 100 SER A C 1
ATOM 679 O O . SER A 1 100 ? -14.510 9.662 1.018 1.00 93.00 100 SER A O 1
ATOM 681 N N . PRO A 1 101 ? -14.358 9.176 3.215 1.00 89.88 101 PRO A N 1
ATOM 682 C CA . PRO A 1 101 ? -13.948 7.784 3.003 1.00 89.88 101 PRO A CA 1
ATOM 683 C C . PRO A 1 101 ? -14.896 7.006 2.084 1.00 89.88 101 PRO A C 1
ATOM 685 O O . PRO A 1 101 ? -14.460 6.198 1.268 1.00 89.88 101 PRO A O 1
ATOM 688 N N . ARG A 1 102 ? -16.202 7.293 2.166 1.00 91.94 102 ARG A N 1
ATOM 689 C CA . ARG A 1 102 ? -17.225 6.655 1.330 1.00 91.94 102 ARG A CA 1
ATOM 690 C C . ARG A 1 102 ? -17.085 7.047 -0.138 1.00 91.94 102 ARG A C 1
ATOM 692 O O . ARG A 1 102 ? -17.135 6.179 -1.002 1.00 91.94 102 ARG A O 1
ATOM 699 N N . THR A 1 103 ? -16.898 8.336 -0.423 1.00 92.94 103 THR A N 1
ATOM 700 C CA . THR A 1 103 ? -16.697 8.820 -1.796 1.00 92.94 103 THR A CA 1
ATOM 701 C C . THR A 1 103 ? -15.412 8.256 -2.386 1.00 92.94 103 THR A C 1
ATOM 703 O O . THR A 1 103 ? -15.422 7.793 -3.521 1.00 92.94 103 THR A O 1
ATOM 706 N N . LEU A 1 104 ? -14.328 8.247 -1.605 1.00 91.00 104 LEU A N 1
ATOM 707 C CA . LEU A 1 104 ? -13.047 7.704 -2.043 1.00 91.00 104 LEU A CA 1
ATOM 708 C C . LEU A 1 104 ? -13.154 6.205 -2.350 1.00 91.00 104 LEU A C 1
ATOM 710 O O . LEU A 1 104 ? -12.717 5.772 -3.411 1.00 91.00 104 LEU A O 1
ATOM 714 N N . GLY A 1 105 ? -13.803 5.431 -1.474 1.00 90.19 105 GLY A N 1
ATOM 715 C CA . GLY A 1 105 ? -14.032 4.003 -1.692 1.00 90.19 105 GLY A CA 1
ATOM 716 C C . GLY A 1 105 ? -14.852 3.713 -2.952 1.00 90.19 105 GLY A C 1
ATOM 717 O O . GLY A 1 105 ? -14.485 2.837 -3.729 1.00 90.19 105 GLY A O 1
ATOM 718 N N . ILE A 1 106 ? -15.919 4.481 -3.204 1.00 94.88 106 ILE A N 1
ATOM 719 C CA . ILE A 1 106 ? -16.720 4.347 -4.432 1.00 94.88 106 ILE A CA 1
ATOM 720 C C . ILE A 1 106 ? -15.885 4.703 -5.668 1.00 94.88 106 ILE A C 1
ATOM 722 O O . ILE A 1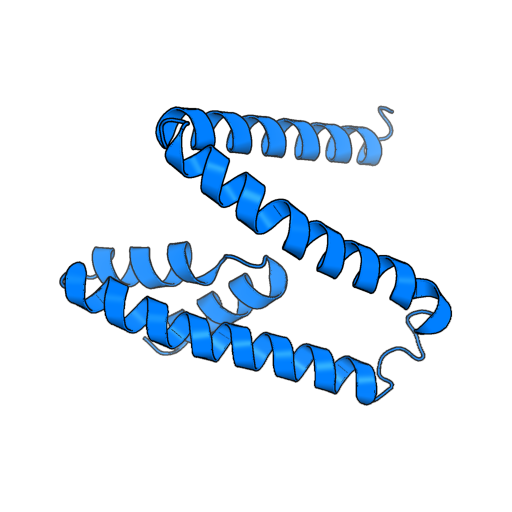 106 ? -15.924 3.973 -6.655 1.00 94.88 106 ILE A O 1
ATOM 726 N N . ALA A 1 107 ? -15.112 5.791 -5.619 1.00 93.88 107 ALA A N 1
ATOM 727 C CA . ALA A 1 107 ? -14.276 6.223 -6.737 1.00 93.88 107 ALA A CA 1
ATOM 728 C C . ALA A 1 107 ? -13.203 5.180 -7.089 1.00 93.88 107 ALA A C 1
ATOM 730 O O . ALA A 1 107 ? -13.063 4.813 -8.254 1.00 93.88 107 ALA A O 1
ATOM 731 N N . VAL A 1 108 ? -12.492 4.659 -6.084 1.00 91.31 108 VAL 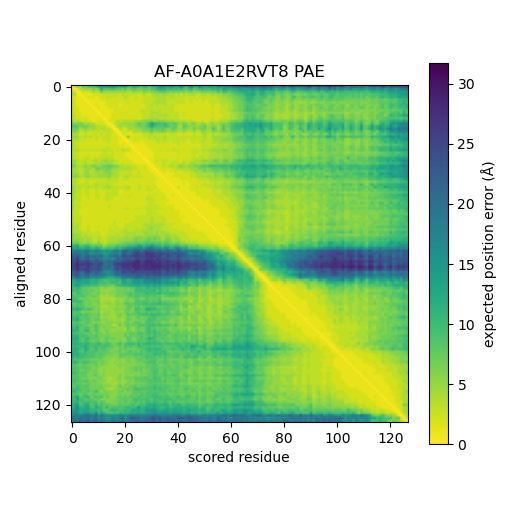A N 1
ATOM 732 C CA . VAL A 1 108 ? -11.487 3.602 -6.267 1.00 91.31 108 VAL A CA 1
ATOM 733 C C . VAL A 1 108 ? -12.141 2.315 -6.773 1.00 91.31 108 VAL A C 1
ATOM 735 O O . VAL A 1 108 ? -11.639 1.709 -7.715 1.00 91.31 108 VAL A O 1
ATOM 738 N N . GLY A 1 109 ? -13.289 1.925 -6.214 1.00 92.12 109 GLY A N 1
ATOM 739 C CA . GLY A 1 109 ? -14.030 0.746 -6.666 1.00 92.12 109 GLY A CA 1
ATOM 740 C C . GLY A 1 109 ? -14.459 0.842 -8.132 1.00 92.12 109 GLY A C 1
ATOM 741 O O . GLY A 1 109 ? -14.221 -0.086 -8.901 1.00 92.12 109 GLY A O 1
ATOM 742 N N . LEU A 1 110 ? -15.028 1.979 -8.547 1.00 96.50 110 LEU A N 1
ATOM 743 C CA . LEU A 1 110 ? -15.398 2.222 -9.945 1.00 96.50 110 LEU A CA 1
ATOM 744 C C . LEU A 1 110 ? -14.179 2.195 -10.870 1.00 96.50 110 LEU A C 1
ATOM 746 O O . LEU A 1 110 ? -14.240 1.577 -11.930 1.00 96.50 110 LEU A O 1
ATOM 750 N N . LEU A 1 111 ? -13.070 2.819 -10.466 1.00 94.62 111 LEU A N 1
ATOM 751 C CA . LEU A 1 111 ? -11.825 2.793 -11.232 1.00 94.62 111 LEU A CA 1
ATOM 752 C C . LEU A 1 111 ? -11.332 1.356 -11.454 1.00 94.62 111 LEU A C 1
ATOM 754 O O . LEU A 1 111 ? -11.027 0.986 -12.585 1.00 94.62 111 LEU A O 1
ATOM 758 N N . ILE A 1 112 ? -11.293 0.539 -10.398 1.00 91.75 112 ILE A N 1
ATOM 759 C CA . ILE A 1 112 ? -10.866 -0.863 -10.488 1.00 91.75 112 ILE A CA 1
ATOM 760 C C . ILE A 1 112 ? -11.797 -1.650 -11.413 1.00 91.75 112 ILE A C 1
ATOM 762 O O . ILE A 1 112 ? -11.316 -2.364 -12.288 1.00 91.75 112 ILE A O 1
ATOM 766 N N . LEU A 1 113 ? -13.118 -1.494 -11.272 1.00 95.69 113 LEU A N 1
ATOM 767 C CA . LEU A 1 113 ? -14.088 -2.169 -12.138 1.00 95.69 113 LEU A CA 1
ATOM 768 C C . LEU A 1 113 ? -13.885 -1.804 -13.612 1.00 95.69 113 LEU A C 1
ATOM 770 O O . LEU A 1 113 ? -13.878 -2.690 -14.462 1.00 95.69 113 LEU A O 1
ATOM 774 N N . LEU A 1 114 ? -13.667 -0.523 -13.921 1.00 96.44 114 LEU A N 1
ATOM 775 C CA . LEU A 1 114 ? -13.399 -0.069 -15.286 1.00 96.44 114 LEU A CA 1
ATOM 776 C C . LEU A 1 114 ? -12.095 -0.651 -15.839 1.00 96.44 114 LEU A C 1
ATOM 778 O O . LEU A 1 114 ? -12.073 -1.105 -16.981 1.00 96.44 114 LEU A O 1
ATOM 782 N N . LEU A 1 115 ? -11.026 -0.680 -15.037 1.00 94.00 115 LEU A N 1
ATOM 783 C CA . LEU A 1 115 ? -9.749 -1.278 -15.433 1.00 94.00 115 LEU A CA 1
ATOM 784 C C . LEU A 1 115 ? -9.893 -2.773 -15.719 1.00 94.00 115 LEU A C 1
ATOM 786 O O . LEU A 1 115 ? -9.402 -3.249 -16.741 1.00 94.00 115 LEU A O 1
ATOM 790 N N . VAL A 1 116 ? -10.594 -3.498 -14.849 1.00 94.38 116 VAL A N 1
ATOM 791 C CA . VAL A 1 116 ? -10.860 -4.928 -15.030 1.00 94.38 116 VAL A CA 1
ATOM 792 C C . VAL A 1 116 ? -11.691 -5.161 -16.287 1.00 94.38 116 VAL A C 1
ATOM 794 O O . VAL A 1 116 ? -11.325 -6.008 -17.096 1.00 94.38 116 VAL A O 1
ATOM 797 N N . MET A 1 117 ? -12.762 -4.390 -16.506 1.00 94.69 117 MET A N 1
ATOM 798 C CA . MET A 1 117 ? -13.573 -4.516 -17.720 1.00 94.69 117 MET A CA 1
ATOM 799 C C . MET A 1 117 ? -12.767 -4.217 -18.985 1.00 94.69 117 MET A C 1
ATOM 801 O O . MET A 1 117 ? -12.894 -4.932 -19.974 1.00 94.69 117 MET A O 1
ATOM 805 N N . PHE A 1 118 ? -11.907 -3.200 -18.954 1.00 93.62 118 PHE A N 1
ATOM 806 C CA . PHE A 1 118 ? -11.046 -2.863 -20.082 1.00 93.62 118 PHE A CA 1
ATOM 807 C C . PHE A 1 118 ? -10.038 -3.975 -20.392 1.00 93.62 118 PHE A C 1
ATOM 809 O O . PHE A 1 118 ? -9.870 -4.353 -21.551 1.00 93.62 118 PHE A O 1
ATOM 816 N N . GLN A 1 119 ? -9.389 -4.534 -19.366 1.00 91.62 119 GLN A N 1
ATOM 817 C CA . GLN A 1 119 ? -8.475 -5.663 -19.548 1.00 91.62 119 GLN A CA 1
ATOM 818 C C . GLN A 1 119 ? -9.206 -6.916 -20.041 1.00 91.62 119 GLN A C 1
ATOM 820 O O . GLN A 1 119 ? -8.707 -7.594 -20.936 1.00 91.62 119 GLN A O 1
ATOM 825 N N . ALA A 1 120 ? -10.402 -7.195 -19.520 1.00 92.00 120 ALA A N 1
ATOM 826 C CA . ALA A 1 120 ? -11.227 -8.312 -19.967 1.00 92.00 120 ALA A CA 1
ATOM 827 C C . ALA A 1 120 ? -11.651 -8.161 -21.436 1.00 92.00 120 ALA A C 1
ATOM 829 O O . ALA A 1 120 ? -11.580 -9.126 -22.191 1.00 92.00 120 ALA A O 1
ATOM 830 N N . ALA A 1 121 ? -12.032 -6.954 -21.865 1.00 92.06 121 ALA A N 1
ATOM 831 C CA . ALA A 1 121 ? -12.406 -6.682 -23.251 1.00 92.06 121 ALA A CA 1
ATOM 832 C C . ALA A 1 121 ? -11.223 -6.857 -24.219 1.00 92.06 121 ALA A C 1
ATOM 834 O O . ALA A 1 121 ? -11.392 -7.464 -25.276 1.00 92.06 121 ALA A O 1
ATOM 835 N N . LYS A 1 122 ? -10.021 -6.408 -23.823 1.00 92.44 122 LYS A N 1
ATOM 836 C CA . LYS A 1 122 ? -8.782 -6.675 -24.570 1.00 92.44 122 LYS A CA 1
ATOM 837 C C . LYS A 1 122 ? -8.484 -8.166 -24.690 1.00 92.44 122 LYS A C 1
ATOM 839 O O . LYS A 1 122 ? -8.146 -8.653 -25.762 1.00 92.44 122 LYS A O 1
ATOM 844 N N . LEU A 1 123 ? -8.617 -8.906 -23.589 1.00 91.25 123 LEU A N 1
ATOM 845 C CA . LEU A 1 123 ? -8.354 -10.345 -23.576 1.00 91.25 123 LEU A CA 1
ATOM 846 C C . LEU A 1 123 ? -9.371 -11.127 -24.424 1.00 91.25 123 LEU A C 1
ATOM 848 O O . LEU A 1 123 ? -9.011 -12.107 -25.067 1.00 91.25 123 LEU A O 1
ATOM 852 N N . ALA A 1 124 ? -10.626 -10.675 -24.459 1.00 91.06 124 ALA A N 1
ATOM 853 C CA . ALA A 1 124 ? -11.690 -11.241 -25.285 1.00 91.06 124 ALA A CA 1
ATOM 854 C C . ALA A 1 124 ? -11.594 -10.854 -26.777 1.00 91.06 124 ALA A C 1
ATOM 856 O O . ALA A 1 124 ? -12.484 -11.213 -27.547 1.00 91.06 124 ALA A O 1
ATOM 857 N N . ALA A 1 125 ? -10.546 -10.122 -27.182 1.00 84.31 125 ALA A N 1
ATOM 858 C CA . ALA A 1 125 ? -10.352 -9.585 -28.531 1.00 84.31 125 ALA A CA 1
ATOM 859 C C . ALA A 1 125 ? -11.527 -8.723 -29.038 1.00 84.31 125 ALA A C 1
ATOM 861 O O . ALA A 1 125 ? -11.749 -8.597 -30.242 1.00 84.31 125 ALA A O 1
ATOM 862 N N . TRP A 1 126 ? -12.292 -8.118 -28.122 1.00 72.69 126 TRP A N 1
ATOM 863 C CA . TRP A 1 126 ? -13.302 -7.112 -28.467 1.00 72.69 126 TRP A CA 1
ATOM 864 C C . TRP A 1 126 ? -12.681 -5.752 -28.806 1.00 72.69 126 TRP A C 1
ATOM 866 O O . TRP A 1 126 ? -13.351 -4.922 -29.421 1.00 72.69 126 TRP A O 1
ATOM 876 N N . ILE A 1 127 ? -11.424 -5.530 -28.405 1.00 65.38 127 ILE A N 1
ATOM 877 C CA . ILE A 1 127 ? -10.616 -4.324 -28.636 1.00 65.38 127 ILE A CA 1
ATOM 878 C C . ILE A 1 127 ? -9.142 -4.714 -28.670 1.00 65.38 127 ILE A C 1
ATOM 880 O O . ILE A 1 127 ? -8.400 -4.143 -29.494 1.00 65.38 127 ILE A O 1
#

Solvent-accessible surface area (backbone atoms only — not comparable to full-atom values): 7141 Å² total; per-residue (Å²): 115,70,67,48,55,51,51,14,50,51,43,20,70,77,68,76,67,30,38,58,69,51,41,47,51,49,44,42,72,71,69,41,60,57,77,59,48,54,54,54,49,53,58,49,45,54,54,49,55,48,51,48,52,50,50,50,53,50,46,65,73,67,55,77,44,80,86,71,59,54,65,83,75,46,46,62,56,54,48,48,51,53,52,48,48,62,60,43,48,61,54,50,55,53,46,60,75,74,45,56,70,66,57,50,50,52,52,54,50,52,51,50,51,52,52,51,52,53,52,49,36,45,74,70,68,76,101

Mean predicted aligned error: 7.6 Å

Secondary structure (DSSP, 8-state):
-HHHHHHHHHHHHHHSS-HIIIIIHHHHHTT--HHHHHHHHHHHHHHHHHHHHHHHHHHHHTTTTTTT--HHHHHHHHHHHHHHHHHHHHHHHHHHHHS-HHHHHHHHHHHHHHHHHHHHHHHTT--

Foldseek 3Di:
DVVLLVVQLVCCLVPVPSQCCRQLVVCVVVVHDNVVSVVVSVVSVVVSVVVSVVVVVVCVVVPVCPVVDDCVVCVVVVVCVVVVCVVVVVVVVVCPVPDDPVVVVVVVVVVVVVVVVVVVCVVVVVD

pLDDT: mean 86.3, std 10.77, range [52.91, 96.5]

Radius of gyration: 18.28 Å; Cα contacts (8 Å, |Δi|>4): 51; chains: 1; bounding box: 38×36×50 Å

InterPro domains:
  IPR002781 Transmembrane protein TauE-like, transmembrane domain [PF01925] (3-116)

Sequence (127 aa):
MPALGLVGGFVDAVGGGGWGPVVTSSLVGAGGVPRYVIGTVNTAEFLVTAAISASFIAALFSGHWDEGGDLANNAAAVAGLITGGLIAAPLAGYAVKRISPRTLGIAVGLLILLLVMFQAAKLAAWI